Protein AF-A0A7X8E9H1-F1 (afdb_monomer_lite)

Sequence (36 aa):
MEGKNIIVAVSGVIAAYKAAELVSRLKKRGSAVRVI

Secondary structure (DSSP, 8-state):
-TT-EEEE---SHHHHHHHHHHHHHHHHTT-EEEE-

pLDDT: mean 88.32, std 8.23, range [56.44, 93.62]

Foldseek 3Di:
DAPAEEEAEDDDDVRVVVVVVVVVVCVVVHYHYDYD

Radius of gyration: 9.83 Å; chains: 1; bounding box: 22×13×23 Å

Structure (mmCIF, N/CA/C/O backbone):
data_AF-A0A7X8E9H1-F1
#
_entry.id   AF-A0A7X8E9H1-F1
#
loop_
_atom_site.group_PDB
_atom_site.id
_atom_site.type_symbol
_atom_site.label_atom_id
_atom_site.label_alt_id
_atom_site.label_comp_id
_atom_site.label_asym_id
_atom_site.label_entity_id
_atom_site.label_seq_id
_atom_site.pdbx_PDB_ins_code
_atom_site.Cartn_x
_atom_site.Cartn_y
_atom_site.Cartn_z
_atom_site.occupancy
_atom_site.B_iso_or_equiv
_atom_site.auth_seq_id
_atom_site.auth_comp_id
_atom_site.auth_asym_id
_atom_site.auth_atom_id
_atom_site.pdbx_PDB_model_num
ATOM 1 N N . MET A 1 1 ? -13.413 12.232 8.479 1.00 58.84 1 MET A N 1
ATOM 2 C CA . MET A 1 1 ? -13.990 11.249 7.528 1.00 58.84 1 MET A CA 1
ATOM 3 C C . MET A 1 1 ? -13.960 9.897 8.234 1.00 58.84 1 MET A C 1
ATOM 5 O O . MET A 1 1 ? -13.340 8.951 7.753 1.00 58.84 1 MET A O 1
ATOM 9 N N . GLU A 1 2 ? -14.561 9.835 9.421 1.00 56.44 2 GLU A N 1
ATOM 10 C CA . GLU A 1 2 ? -14.513 8.631 10.250 1.00 56.44 2 GLU A CA 1
ATOM 11 C C . GLU A 1 2 ? -15.313 7.508 9.599 1.00 56.44 2 GLU A C 1
ATOM 13 O O . GLU A 1 2 ? -16.388 7.739 9.043 1.00 56.44 2 GLU A O 1
ATOM 18 N N . GLY A 1 3 ? -14.728 6.310 9.590 1.00 74.19 3 GLY A N 1
ATOM 19 C CA . GLY A 1 3 ? -15.368 5.099 9.075 1.00 74.19 3 GLY A CA 1
ATOM 20 C C . GLY A 1 3 ? -15.456 4.985 7.550 1.00 74.19 3 GLY A C 1
ATOM 21 O O . GLY A 1 3 ? -16.027 4.018 7.052 1.00 74.19 3 GLY A O 1
ATOM 22 N N . LYS A 1 4 ? -14.894 5.928 6.775 1.00 83.31 4 LYS A N 1
ATOM 23 C CA . LYS A 1 4 ? -14.869 5.805 5.307 1.00 83.31 4 LYS A CA 1
ATOM 24 C C . LYS A 1 4 ? -13.705 4.938 4.833 1.00 83.31 4 LYS A C 1
ATOM 26 O O . LYS A 1 4 ? -12.551 5.188 5.185 1.00 83.31 4 LYS A O 1
ATOM 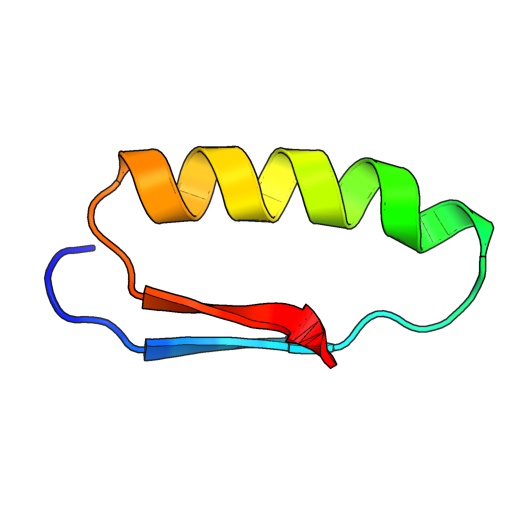31 N N . ASN A 1 5 ? -14.037 3.978 3.972 1.00 87.94 5 ASN A N 1
ATOM 32 C CA . ASN A 1 5 ? -13.087 3.174 3.214 1.00 87.94 5 ASN A CA 1
ATOM 33 C C . ASN A 1 5 ? -12.768 3.884 1.895 1.00 87.94 5 ASN A C 1
ATOM 35 O O . ASN A 1 5 ? -13.662 4.117 1.082 1.00 87.94 5 ASN A O 1
ATOM 39 N N . ILE A 1 6 ? -11.506 4.252 1.697 1.00 89.38 6 ILE A N 1
ATOM 40 C CA . ILE A 1 6 ? -11.038 5.011 0.536 1.00 89.38 6 ILE A CA 1
ATOM 41 C C . ILE A 1 6 ? -10.025 4.158 -0.225 1.00 89.38 6 ILE A C 1
ATOM 43 O O . ILE A 1 6 ? -9.044 3.683 0.351 1.00 89.38 6 ILE A O 1
ATOM 47 N N . ILE A 1 7 ? -10.256 3.988 -1.526 1.00 91.81 7 ILE A N 1
ATOM 48 C CA . ILE A 1 7 ? -9.312 3.345 -2.439 1.00 91.81 7 ILE A CA 1
ATOM 49 C C . ILE A 1 7 ? -8.538 4.440 -3.170 1.00 91.81 7 ILE A C 1
ATOM 51 O O . ILE A 1 7 ? -9.139 5.336 -3.760 1.00 91.81 7 ILE A O 1
ATOM 55 N N . VAL A 1 8 ? -7.209 4.368 -3.122 1.00 91.50 8 VAL A N 1
ATOM 56 C CA . VAL A 1 8 ? -6.311 5.271 -3.851 1.00 91.50 8 VAL A CA 1
ATOM 57 C C . VAL A 1 8 ? -5.556 4.442 -4.880 1.00 91.50 8 VAL A C 1
ATOM 59 O O . VAL A 1 8 ? -4.641 3.713 -4.517 1.00 91.50 8 VAL A O 1
ATOM 62 N N . ALA A 1 9 ? -5.957 4.538 -6.147 1.00 92.50 9 ALA A N 1
ATOM 63 C CA . ALA A 1 9 ? -5.241 3.903 -7.248 1.00 92.50 9 ALA A CA 1
ATOM 64 C C . ALA A 1 9 ? -4.126 4.833 -7.740 1.00 92.50 9 ALA A C 1
ATOM 66 O O . ALA A 1 9 ? -4.396 5.987 -8.088 1.00 92.50 9 ALA A O 1
ATOM 67 N N . VAL A 1 10 ? -2.886 4.355 -7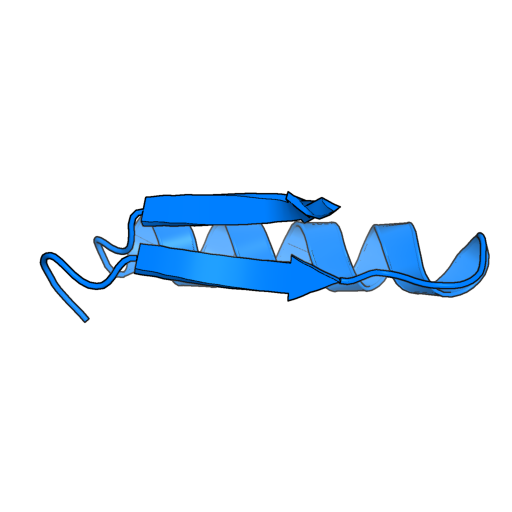.757 1.00 93.44 10 VAL A N 1
ATOM 68 C CA . VAL A 1 10 ? -1.724 5.139 -8.184 1.00 93.44 10 VAL A CA 1
ATOM 69 C C . VAL A 1 10 ? -1.127 4.510 -9.429 1.00 93.44 10 VAL A C 1
ATOM 71 O O . VAL A 1 10 ? -0.671 3.375 -9.411 1.00 93.44 10 VAL A O 1
ATOM 74 N N . SER A 1 11 ? -1.085 5.275 -10.517 1.00 92.00 11 SER A N 1
ATOM 75 C CA . SER A 1 11 ? -0.393 4.872 -11.739 1.00 92.00 11 SER A CA 1
ATOM 76 C C . SER A 1 11 ? 0.852 5.730 -11.957 1.00 92.00 11 SER A C 1
ATOM 78 O O . SER A 1 11 ? 0.843 6.943 -11.742 1.00 92.00 11 SER A O 1
ATOM 80 N N . GLY A 1 12 ? 1.939 5.080 -12.378 1.00 88.31 12 GLY A N 1
ATOM 81 C CA . GLY A 1 12 ? 3.229 5.722 -12.622 1.00 88.31 12 GLY A CA 1
ATOM 82 C C . GLY A 1 12 ? 4.078 5.937 -11.361 1.00 88.31 12 GLY A C 1
ATOM 83 O O . GLY A 1 12 ? 3.589 6.207 -10.266 1.00 88.31 12 GLY A O 1
ATOM 84 N N . VAL A 1 13 ? 5.398 5.843 -11.532 1.00 84.75 13 VAL A N 1
ATOM 85 C CA . VAL A 1 13 ? 6.383 5.869 -10.433 1.00 84.75 13 VAL A CA 1
ATOM 86 C C . VAL A 1 13 ? 6.474 7.219 -9.716 1.00 84.75 13 VAL A C 1
ATOM 88 O O . VAL A 1 13 ? 6.589 7.262 -8.494 1.00 84.75 13 VAL A O 1
ATOM 91 N N . ILE A 1 14 ? 6.361 8.331 -10.445 1.00 91.56 14 ILE A N 1
ATOM 92 C CA . ILE A 1 14 ? 6.467 9.682 -9.867 1.00 91.56 14 ILE A CA 1
ATOM 93 C C . ILE A 1 14 ? 5.273 10.021 -8.952 1.00 91.56 14 ILE A C 1
ATOM 95 O O . ILE A 1 14 ? 5.404 10.780 -7.992 1.00 91.56 14 ILE A O 1
ATOM 99 N N . ALA A 1 15 ? 4.100 9.434 -9.213 1.00 88.81 15 ALA A N 1
ATOM 100 C CA . ALA A 1 15 ? 2.874 9.722 -8.474 1.00 88.81 15 ALA A CA 1
ATOM 101 C C . ALA A 1 15 ? 2.840 9.056 -7.086 1.00 88.81 15 ALA A C 1
ATOM 103 O O . ALA A 1 15 ? 2.142 9.539 -6.190 1.00 88.81 15 ALA A O 1
ATOM 104 N N . ALA A 1 16 ? 3.628 7.995 -6.878 1.00 89.19 16 ALA A N 1
ATOM 105 C CA . ALA A 1 16 ? 3.665 7.224 -5.634 1.00 89.19 16 ALA A CA 1
ATOM 106 C C . ALA A 1 16 ? 4.073 8.062 -4.416 1.00 89.19 16 ALA A C 1
ATOM 108 O O . ALA A 1 16 ? 3.437 7.976 -3.364 1.00 89.19 16 ALA A O 1
ATOM 109 N N . TYR A 1 17 ? 5.076 8.933 -4.562 1.00 90.75 17 TYR A N 1
ATOM 110 C CA . TYR A 1 17 ? 5.536 9.786 -3.464 1.00 90.75 17 TYR A CA 1
ATOM 111 C C . TYR A 1 17 ? 4.432 10.736 -2.978 1.00 90.75 17 TYR A C 1
ATOM 113 O O . TYR A 1 17 ? 4.176 10.864 -1.780 1.00 90.75 17 TYR A O 1
ATOM 121 N N . LYS A 1 18 ? 3.707 11.356 -3.914 1.00 90.00 18 LYS A N 1
ATOM 122 C CA . LYS A 1 18 ? 2.631 12.291 -3.573 1.00 90.00 18 LYS A CA 1
ATOM 123 C C . LYS A 1 18 ? 1.393 11.572 -3.036 1.00 90.00 18 LYS A C 1
ATOM 125 O O . LYS A 1 18 ? 0.733 12.074 -2.125 1.00 90.00 18 LYS A O 1
ATOM 130 N N . ALA A 1 19 ? 1.112 10.373 -3.545 1.00 92.38 19 ALA A N 1
ATOM 131 C CA . ALA A 1 19 ? 0.066 9.514 -3.011 1.00 92.38 19 ALA A CA 1
ATOM 132 C C . ALA A 1 19 ? 0.343 9.108 -1.554 1.00 92.38 19 ALA A C 1
ATOM 134 O O . ALA A 1 19 ? -0.582 9.109 -0.743 1.00 92.38 19 ALA A O 1
ATOM 135 N N . ALA A 1 20 ? 1.599 8.846 -1.182 1.00 91.75 20 ALA A N 1
ATOM 136 C CA . ALA A 1 20 ? 1.966 8.525 0.198 1.00 91.75 20 ALA A CA 1
ATOM 137 C C . ALA A 1 20 ? 1.635 9.670 1.176 1.00 91.75 20 ALA A C 1
ATOM 139 O O . ALA A 1 20 ? 1.071 9.434 2.250 1.00 91.75 20 ALA A O 1
ATOM 140 N N . GLU A 1 21 ? 1.910 10.920 0.790 1.00 92.69 21 GLU A N 1
ATOM 141 C CA . GLU A 1 21 ? 1.569 12.087 1.610 1.00 92.69 21 GLU A CA 1
ATOM 142 C C . GLU A 1 21 ? 0.046 12.252 1.764 1.00 92.69 21 GLU A C 1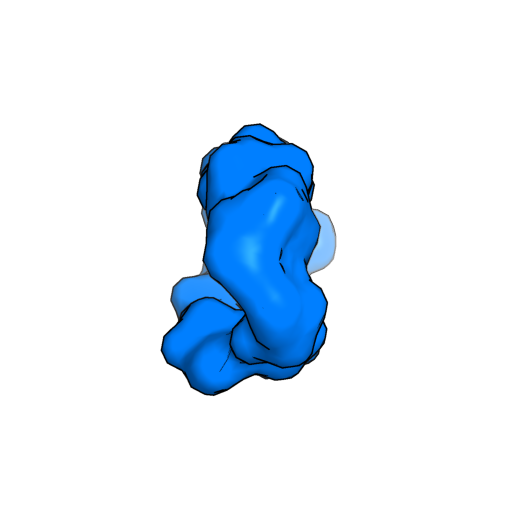
ATOM 144 O O . GLU A 1 21 ? -0.458 12.481 2.870 1.00 92.69 21 GLU A O 1
ATOM 149 N N . LEU A 1 22 ? -0.704 12.067 0.673 1.00 91.81 22 LEU A N 1
ATOM 150 C CA . LEU A 1 22 ? -2.166 12.108 0.675 1.00 91.81 22 LEU A CA 1
ATOM 151 C C . LEU A 1 22 ? -2.762 11.033 1.599 1.00 91.81 22 LEU A C 1
ATOM 153 O O . LEU A 1 22 ? -3.606 11.339 2.443 1.00 91.81 22 LEU A O 1
ATOM 157 N N . VAL A 1 23 ? -2.291 9.789 1.488 1.00 93.62 23 VAL A N 1
ATOM 158 C CA . VAL A 1 23 ? -2.735 8.651 2.311 1.00 93.62 23 VAL A CA 1
ATOM 159 C C . VAL A 1 23 ? -2.456 8.903 3.794 1.00 93.62 23 VAL A C 1
ATOM 161 O O . VAL A 1 23 ? -3.317 8.629 4.631 1.00 93.62 23 VAL A O 1
ATOM 164 N N . SER A 1 24 ? -1.297 9.478 4.131 1.00 93.00 24 SER A N 1
ATOM 165 C CA . SER A 1 24 ? -0.946 9.845 5.510 1.00 93.00 24 SER A CA 1
ATOM 166 C C . SER A 1 24 ? -1.934 10.857 6.100 1.00 93.00 24 SER A C 1
ATOM 168 O O . SER A 1 24 ? -2.440 10.672 7.210 1.00 93.00 24 SER A O 1
ATOM 170 N N . ARG A 1 25 ? -2.296 11.896 5.336 1.00 93.25 25 ARG A N 1
ATOM 171 C CA . ARG A 1 25 ? -3.293 12.896 5.758 1.00 93.25 25 ARG A CA 1
ATOM 172 C C . ARG A 1 25 ? -4.694 12.291 5.902 1.00 93.25 25 ARG A C 1
ATOM 174 O O . ARG A 1 25 ? -5.408 12.646 6.837 1.00 93.25 25 ARG A O 1
ATOM 181 N N . LEU A 1 26 ? -5.085 11.379 5.010 1.00 90.56 26 LEU A N 1
ATOM 182 C CA . LEU A 1 26 ? -6.384 10.698 5.057 1.00 90.56 26 LEU A CA 1
ATOM 183 C C . LEU A 1 26 ? -6.497 9.747 6.258 1.00 90.56 26 LEU A C 1
ATOM 185 O O . LEU A 1 26 ? -7.502 9.786 6.967 1.00 90.56 26 LEU A O 1
ATOM 189 N N . LYS A 1 27 ? -5.447 8.971 6.560 1.00 89.88 27 LYS A N 1
ATOM 190 C CA . LYS A 1 27 ? -5.395 8.125 7.766 1.00 89.88 27 LYS A CA 1
ATOM 191 C C . LYS A 1 27 ? -5.483 8.946 9.051 1.00 89.88 27 LYS A C 1
ATOM 193 O O . LYS A 1 27 ? -6.266 8.606 9.931 1.00 89.88 27 LYS A O 1
ATOM 198 N N . LYS A 1 28 ? -4.758 10.071 9.141 1.00 92.19 28 LYS A N 1
ATOM 199 C CA . LYS A 1 28 ? -4.837 10.995 10.294 1.00 92.19 28 LYS A CA 1
ATOM 200 C C . LYS A 1 28 ? -6.240 11.573 10.514 1.00 92.19 28 LYS A C 1
ATOM 202 O O . LYS A 1 28 ? -6.578 11.937 11.630 1.00 92.19 28 LYS A O 1
ATOM 207 N N . ARG A 1 29 ? -7.066 11.644 9.466 1.00 90.44 29 ARG A N 1
ATOM 208 C CA . ARG A 1 29 ? -8.472 12.086 9.527 1.00 90.44 29 ARG A CA 1
ATOM 209 C C . ARG A 1 29 ? -9.462 10.953 9.851 1.00 90.44 29 ARG A C 1
ATOM 211 O O . ARG A 1 29 ? -10.671 11.149 9.674 1.00 90.44 29 ARG A O 1
ATOM 218 N N . GLY A 1 30 ? -8.957 9.793 10.282 1.00 87.38 30 GLY A N 1
ATOM 219 C CA . GLY A 1 30 ? -9.748 8.640 10.717 1.00 87.38 30 GLY A CA 1
ATOM 220 C C . GLY A 1 30 ? -10.294 7.771 9.581 1.00 87.38 30 GLY A C 1
ATOM 221 O O . GLY A 1 30 ? -11.260 7.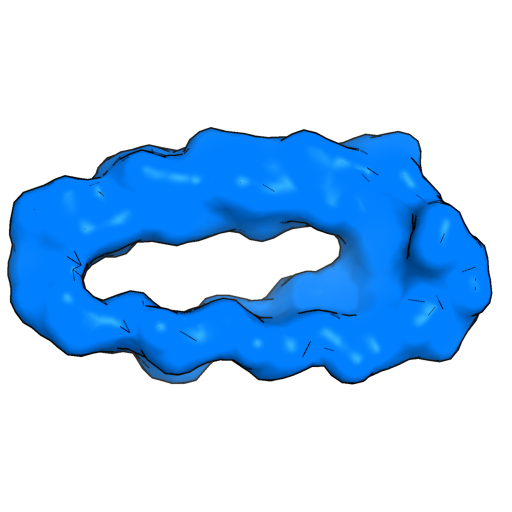040 9.789 1.00 87.38 30 GLY A O 1
ATOM 222 N N . SER A 1 31 ? -9.733 7.864 8.369 1.00 91.12 31 SER A N 1
ATOM 223 C CA . SER A 1 31 ? -10.170 7.057 7.222 1.00 91.12 31 SER A CA 1
ATOM 224 C C . SER A 1 31 ? -9.328 5.796 7.045 1.00 91.12 31 SER A C 1
ATOM 226 O O . SER A 1 31 ? -8.102 5.823 7.177 1.00 91.12 31 SER A O 1
ATOM 228 N N . ALA A 1 32 ? -9.981 4.698 6.671 1.00 88.62 32 ALA A N 1
ATOM 229 C CA . ALA A 1 32 ? -9.317 3.469 6.265 1.00 88.62 32 ALA A CA 1
ATOM 230 C C . ALA A 1 32 ? -8.942 3.584 4.783 1.00 88.62 32 ALA A C 1
ATOM 232 O O . ALA A 1 32 ? -9.809 3.720 3.920 1.00 88.62 32 ALA A O 1
ATOM 233 N N . VAL A 1 33 ? -7.644 3.581 4.482 1.00 92.00 33 VAL A N 1
ATOM 234 C CA . VAL A 1 33 ? -7.139 3.819 3.124 1.00 92.00 33 VAL A CA 1
ATOM 235 C C . VAL A 1 33 ? -6.405 2.589 2.610 1.00 92.00 33 VAL A C 1
ATOM 237 O O . VAL A 1 33 ? -5.484 2.108 3.275 1.00 92.00 33 VAL A O 1
ATOM 240 N N . ARG A 1 34 ? -6.781 2.124 1.414 1.00 92.38 34 ARG A N 1
ATOM 241 C CA . ARG A 1 34 ? -6.098 1.058 0.671 1.00 92.38 34 ARG A CA 1
ATOM 242 C C . ARG A 1 34 ? 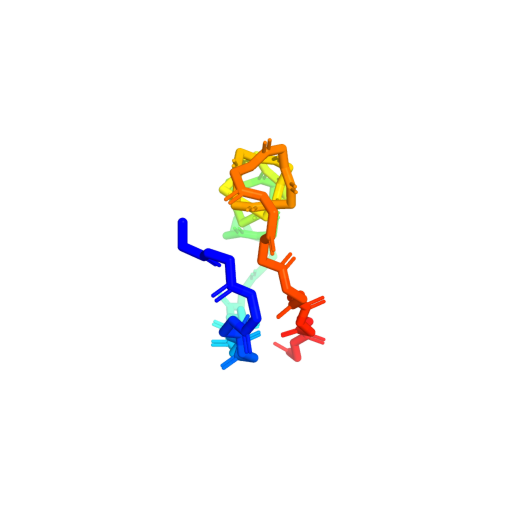-5.533 1.624 -0.628 1.00 92.38 34 ARG A C 1
ATOM 244 O O . ARG A 1 34 ? -6.271 2.218 -1.408 1.00 92.38 34 ARG A O 1
ATOM 251 N N . VAL A 1 35 ? -4.234 1.446 -0.836 1.00 90.94 35 VAL A N 1
ATOM 252 C CA . VAL A 1 35 ? -3.539 1.888 -2.052 1.00 90.94 35 VAL A CA 1
ATOM 253 C C . VAL A 1 35 ? -3.433 0.708 -3.016 1.00 90.94 35 VAL A C 1
ATOM 255 O O . VAL A 1 35 ? -3.181 -0.405 -2.551 1.00 90.94 35 VAL A O 1
ATOM 258 N N . ILE A 1 36 ? -3.678 0.945 -4.308 1.00 90.75 36 ILE A N 1
ATOM 25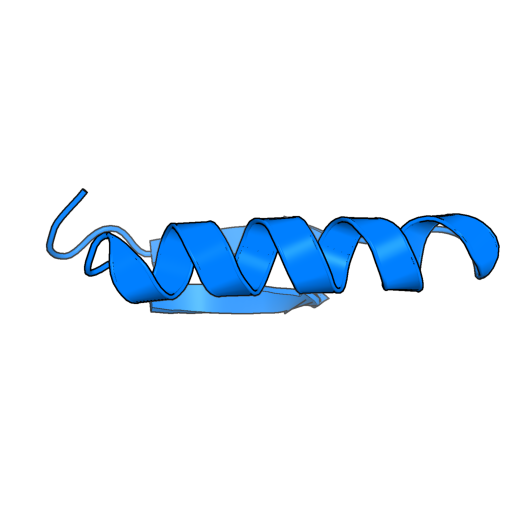9 C CA . ILE A 1 36 ? -3.604 -0.051 -5.391 1.00 90.75 36 ILE A CA 1
ATOM 260 C C . ILE A 1 36 ? -2.758 0.503 -6.535 1.00 90.75 36 ILE A C 1
ATOM 262 O O . ILE A 1 36 ? -2.906 1.713 -6.822 1.00 90.75 36 ILE A O 1
#